Protein AF-A0A1C5F228-F1 (afdb_monomer)

Ra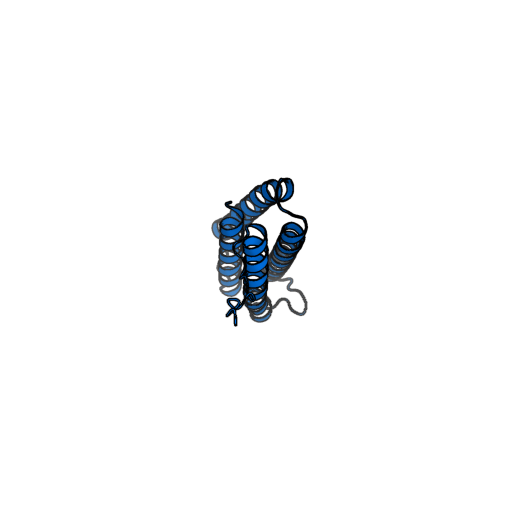dius of gyration: 18.51 Å; Cα contacts (8 Å, |Δi|>4): 86; chains: 1; bounding box: 58×36×51 Å

Structure (mmCIF, N/CA/C/O backbone):
data_AF-A0A1C5F228-F1
#
_entry.id   AF-A0A1C5F228-F1
#
loop_
_atom_site.group_PDB
_atom_site.id
_atom_site.type_symbol
_atom_site.label_atom_id
_atom_site.label_alt_id
_atom_site.label_comp_id
_atom_site.label_asym_id
_atom_site.label_entity_id
_atom_site.label_seq_id
_atom_site.pdbx_PDB_ins_code
_atom_site.Cartn_x
_atom_site.Cartn_y
_atom_site.Cartn_z
_atom_site.occupancy
_atom_site.B_iso_or_equiv
_atom_site.auth_seq_id
_atom_site.auth_comp_id
_atom_site.auth_asym_id
_atom_site.auth_atom_id
_atom_site.pdbx_PDB_model_num
ATOM 1 N N . MET A 1 1 ? 15.329 7.850 -6.862 1.00 59.22 1 MET A N 1
ATOM 2 C CA . MET A 1 1 ? 14.275 6.837 -7.094 1.00 59.22 1 MET A CA 1
ATOM 3 C C . MET A 1 1 ? 13.681 6.415 -5.748 1.00 59.22 1 MET A C 1
ATOM 5 O O . MET A 1 1 ? 14.144 5.456 -5.144 1.00 59.22 1 MET A O 1
ATOM 9 N N . GLN A 1 2 ? 12.723 7.190 -5.228 1.00 83.62 2 GLN A N 1
ATOM 10 C CA . GLN A 1 2 ? 12.111 6.965 -3.904 1.00 83.62 2 GLN A CA 1
ATOM 11 C C . GLN A 1 2 ? 10.912 6.007 -3.938 1.00 83.62 2 GLN A C 1
ATOM 13 O O . GLN A 1 2 ? 10.459 5.563 -2.888 1.00 83.62 2 GLN A O 1
ATOM 18 N N . VAL A 1 3 ? 10.445 5.638 -5.134 1.00 88.44 3 VAL A N 1
ATOM 19 C CA . VAL A 1 3 ? 9.277 4.774 -5.365 1.00 88.44 3 VAL A CA 1
ATOM 20 C C . VAL A 1 3 ? 9.344 3.508 -4.528 1.00 88.44 3 VAL A C 1
ATOM 22 O O . VAL A 1 3 ? 8.426 3.194 -3.779 1.00 88.44 3 VAL A O 1
ATOM 25 N N . ASN A 1 4 ? 10.486 2.820 -4.549 1.00 88.50 4 ASN A N 1
ATOM 26 C CA . ASN A 1 4 ? 10.583 1.580 -3.799 1.00 88.50 4 ASN A CA 1
ATOM 27 C C . ASN A 1 4 ? 10.492 1.780 -2.269 1.00 88.50 4 ASN A C 1
ATOM 29 O O . ASN A 1 4 ? 10.037 0.902 -1.535 1.00 88.50 4 ASN A O 1
ATOM 33 N N . ALA A 1 5 ? 10.934 2.930 -1.765 1.00 92.19 5 ALA A N 1
ATOM 34 C CA . ALA A 1 5 ? 10.820 3.250 -0.349 1.00 92.19 5 ALA A CA 1
ATOM 35 C C . ALA A 1 5 ? 9.379 3.637 0.022 1.00 92.19 5 ALA A C 1
ATOM 37 O O . ALA A 1 5 ? 8.880 3.161 1.042 1.00 92.19 5 ALA A O 1
ATOM 38 N N . SER A 1 6 ? 8.691 4.426 -0.813 1.00 94.94 6 SER A N 1
ATOM 39 C CA . SER A 1 6 ? 7.319 4.875 -0.539 1.00 94.94 6 SER A CA 1
ATOM 40 C C . SER A 1 6 ? 6.320 3.715 -0.535 1.00 94.94 6 SER A C 1
ATOM 42 O O . SER A 1 6 ? 5.542 3.587 0.407 1.00 94.94 6 SER A O 1
ATOM 44 N N . PHE A 1 7 ? 6.416 2.786 -1.493 1.00 93.38 7 PHE A N 1
ATOM 45 C CA . PHE A 1 7 ? 5.604 1.562 -1.503 1.00 93.38 7 PHE A CA 1
ATOM 46 C C . PHE A 1 7 ? 5.825 0.701 -0.247 1.00 93.38 7 PHE A C 1
ATOM 48 O O . PHE A 1 7 ? 4.865 0.206 0.347 1.00 93.38 7 PHE A O 1
ATOM 55 N N . ARG A 1 8 ? 7.084 0.527 0.187 1.00 93.44 8 ARG A N 1
ATOM 56 C CA . ARG A 1 8 ? 7.404 -0.215 1.421 1.00 93.44 8 ARG A CA 1
ATOM 57 C C . ARG A 1 8 ? 6.822 0.467 2.651 1.00 93.44 8 ARG A C 1
ATOM 59 O O . ARG A 1 8 ? 6.227 -0.220 3.476 1.00 93.44 8 ARG A O 1
ATOM 66 N N . ARG A 1 9 ? 6.975 1.792 2.762 1.00 96.12 9 ARG A N 1
ATOM 67 C CA . ARG A 1 9 ? 6.409 2.578 3.867 1.00 96.12 9 ARG A CA 1
ATOM 68 C C . ARG A 1 9 ? 4.896 2.399 3.918 1.00 96.12 9 ARG A C 1
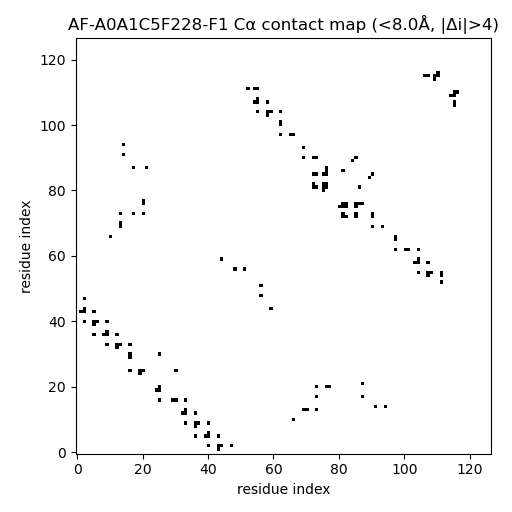ATOM 70 O O . ARG A 1 9 ? 4.381 2.054 4.975 1.00 96.12 9 ARG A O 1
ATOM 77 N N . TYR A 1 10 ? 4.209 2.550 2.787 1.00 97.62 10 TYR A N 1
ATOM 78 C CA . TYR A 1 10 ? 2.758 2.411 2.735 1.00 97.62 10 TYR A CA 1
ATOM 79 C C . TYR A 1 10 ? 2.293 1.000 3.117 1.00 97.62 10 TYR A C 1
ATOM 81 O O . TYR A 1 10 ? 1.446 0.858 3.995 1.00 97.62 10 TYR A O 1
ATOM 89 N N . ARG A 1 11 ? 2.920 -0.055 2.574 1.00 96.94 11 ARG A N 1
ATOM 90 C CA . ARG A 1 11 ? 2.637 -1.445 2.977 1.00 96.94 11 ARG A CA 1
ATOM 91 C C . ARG A 1 11 ? 2.824 -1.661 4.483 1.00 96.94 11 ARG A C 1
ATOM 93 O O . ARG A 1 11 ? 2.001 -2.326 5.104 1.00 96.94 11 ARG A O 1
ATOM 100 N N . THR A 1 12 ? 3.899 -1.137 5.070 1.00 97.44 12 THR A N 1
ATOM 101 C CA . THR A 1 12 ? 4.147 -1.262 6.514 1.00 97.44 12 THR A CA 1
ATOM 102 C C . THR A 1 12 ? 3.053 -0.579 7.327 1.00 97.44 12 THR A C 1
ATOM 104 O O . THR A 1 12 ? 2.551 -1.184 8.269 1.00 97.44 12 THR A O 1
ATOM 107 N N . GLN A 1 13 ? 2.640 0.634 6.947 1.00 98.31 13 GLN A N 1
ATOM 108 C CA . GLN A 1 13 ? 1.567 1.329 7.662 1.00 98.31 13 GLN A CA 1
ATOM 109 C C . GLN A 1 13 ? 0.224 0.605 7.533 1.00 98.31 13 GLN A C 1
ATOM 111 O O . GLN A 1 13 ? -0.472 0.463 8.531 1.00 98.31 13 GLN A O 1
ATOM 116 N N . LEU A 1 14 ? -0.098 0.043 6.362 1.00 98.38 14 LEU A N 1
ATOM 117 C CA . LEU A 1 14 ? -1.297 -0.789 6.202 1.00 98.38 14 LEU A CA 1
ATOM 118 C C . LEU A 1 14 ? -1.277 -2.023 7.118 1.00 98.38 14 LEU A C 1
ATOM 120 O O . LEU A 1 14 ? -2.291 -2.342 7.730 1.00 98.38 14 LEU A O 1
ATOM 124 N N . MET A 1 15 ? -0.136 -2.711 7.237 1.00 98.19 15 MET A N 1
ATOM 125 C CA . MET A 1 15 ? -0.013 -3.875 8.125 1.00 98.19 15 MET A CA 1
ATOM 126 C C . MET A 1 15 ? -0.174 -3.479 9.598 1.00 98.19 15 MET A C 1
ATOM 128 O O . MET A 1 15 ? -0.873 -4.162 10.342 1.00 98.19 15 MET A O 1
ATOM 132 N N . ASN A 1 16 ? 0.455 -2.380 10.021 1.00 98.12 16 ASN A N 1
ATOM 133 C CA . ASN A 1 16 ? 0.322 -1.876 11.388 1.00 98.12 16 ASN A CA 1
ATOM 134 C C . ASN A 1 16 ? -1.136 -1.523 11.700 1.00 98.12 16 ASN A C 1
ATOM 136 O O . ASN A 1 16 ? -1.664 -1.961 12.716 1.00 98.12 16 ASN A O 1
ATOM 140 N N . PHE A 1 17 ? -1.797 -0.809 10.790 1.00 98.38 17 PHE A N 1
ATOM 141 C CA . PHE A 1 17 ? -3.190 -0.410 10.951 1.00 98.38 17 PHE A CA 1
ATOM 142 C C . PHE A 1 17 ? -4.138 -1.610 11.001 1.00 98.38 17 PHE A C 1
ATOM 144 O O . PHE A 1 17 ? -4.980 -1.672 11.889 1.00 98.38 17 PHE A O 1
ATOM 151 N N . LEU A 1 18 ? -3.949 -2.620 10.140 1.00 98.50 18 LEU A N 1
ATOM 152 C CA . LEU A 1 18 ? -4.706 -3.877 10.208 1.00 98.50 18 LEU A CA 1
ATOM 153 C C . LEU A 1 18 ? -4.589 -4.544 11.593 1.00 98.50 18 LEU A C 1
ATOM 155 O O . LEU A 1 18 ? -5.570 -5.069 12.118 1.00 98.50 18 LEU A O 1
ATOM 159 N N . TRP A 1 19 ? -3.405 -4.514 12.208 1.00 98.31 19 TRP A N 1
ATOM 160 C CA . TRP A 1 19 ? -3.218 -5.027 13.567 1.00 98.31 19 TRP A CA 1
ATOM 161 C C . TRP A 1 19 ? -3.918 -4.185 14.634 1.00 98.31 19 TRP A C 1
ATOM 163 O O . TRP A 1 19 ? -4.424 -4.760 15.599 1.00 98.31 19 TRP A O 1
ATOM 173 N N . SER A 1 20 ? -3.957 -2.863 14.489 1.00 98.19 20 SER A N 1
ATOM 174 C CA . SER A 1 20 ? -4.693 -1.982 15.405 1.00 98.19 20 SER A CA 1
ATOM 175 C C . SER A 1 20 ? -6.203 -2.194 15.292 1.00 98.19 20 SER A C 1
ATOM 177 O O . SER A 1 20 ? -6.873 -2.290 16.318 1.00 98.19 20 SER A O 1
ATOM 179 N N . VAL A 1 21 ? -6.718 -2.397 14.072 1.00 98.06 21 VAL A N 1
ATOM 180 C CA . VAL A 1 21 ? -8.110 -2.806 13.811 1.00 98.06 21 VAL A CA 1
ATOM 181 C C . VAL A 1 21 ? -8.427 -4.123 14.515 1.00 98.06 21 VAL A C 1
ATOM 183 O O . VAL A 1 21 ? -9.390 -4.202 15.269 1.00 98.06 21 VAL A O 1
ATOM 186 N N . HIS A 1 22 ? -7.581 -5.143 14.351 1.00 97.69 22 HIS A N 1
ATOM 187 C CA . HIS A 1 22 ? -7.780 -6.453 14.982 1.00 97.69 22 HIS A CA 1
ATOM 188 C C . HIS A 1 22 ? -7.794 -6.412 16.514 1.00 97.69 22 HIS A C 1
ATOM 190 O O . HIS A 1 22 ? -8.458 -7.223 17.152 1.00 97.69 22 HIS A O 1
ATOM 196 N N . LYS A 1 23 ? -7.040 -5.484 17.107 1.00 97.38 23 LYS A N 1
ATOM 197 C CA . LYS A 1 23 ? -6.965 -5.291 18.559 1.00 97.38 23 LYS A CA 1
ATOM 198 C C . LYS A 1 23 ? -8.036 -4.344 19.100 1.00 97.38 23 LYS A C 1
ATOM 200 O O . LYS A 1 23 ? -7.989 -4.046 20.289 1.00 97.38 23 LYS A O 1
ATOM 205 N N . GLU A 1 24 ? -8.931 -3.842 18.246 1.00 95.94 24 GLU A N 1
ATOM 206 C CA . GLU A 1 24 ? -9.921 -2.813 18.592 1.00 95.94 24 GLU A CA 1
ATOM 207 C C . GLU A 1 24 ? -9.270 -1.572 19.239 1.00 95.94 24 GLU A C 1
ATOM 209 O O . GLU A 1 24 ? -9.813 -0.948 20.147 1.00 95.94 24 GLU A O 1
ATOM 214 N N . ALA A 1 25 ? -8.063 -1.225 18.781 1.00 96.25 25 ALA A N 1
ATOM 215 C CA . ALA A 1 25 ? -7.199 -0.211 19.385 1.00 96.25 25 ALA A CA 1
ATOM 216 C C . ALA A 1 25 ? -6.880 0.948 18.428 1.00 96.25 25 ALA A C 1
ATOM 218 O O . ALA A 1 25 ? -5.878 1.633 18.614 1.00 96.25 25 ALA A O 1
ATOM 219 N N . VAL A 1 26 ? -7.711 1.149 17.399 1.00 96.50 26 VAL A N 1
ATOM 220 C CA . VAL A 1 26 ? -7.498 2.177 16.374 1.00 96.50 26 VAL A CA 1
ATOM 221 C C . VAL A 1 26 ? -7.552 3.572 16.984 1.00 96.50 26 VAL A C 1
ATOM 223 O O . VAL A 1 26 ? -8.542 3.975 17.597 1.00 96.50 26 VAL A O 1
ATOM 226 N N . THR A 1 27 ? -6.493 4.336 16.751 1.00 96.50 27 THR A N 1
ATOM 227 C CA . THR A 1 27 ? -6.393 5.749 17.119 1.00 96.50 27 THR A CA 1
ATOM 228 C C . THR A 1 27 ? -6.474 6.665 15.892 1.00 96.50 27 THR A C 1
ATOM 230 O O . THR A 1 27 ? -6.149 6.248 14.774 1.00 96.50 27 THR A O 1
ATOM 233 N N . PRO A 1 28 ? -6.866 7.944 16.071 1.00 96.19 28 PRO A N 1
ATOM 234 C CA . PRO A 1 28 ? -6.810 8.935 14.996 1.00 96.19 28 PRO A CA 1
ATOM 235 C C . PRO A 1 28 ? -5.408 9.079 14.385 1.00 96.19 28 PRO A C 1
ATOM 237 O O . PRO A 1 28 ? -5.284 9.197 13.169 1.00 96.19 28 PRO A O 1
ATOM 240 N N . ASP A 1 29 ? -4.363 9.000 15.212 1.00 95.75 29 ASP A N 1
ATOM 241 C CA . ASP A 1 29 ? -2.970 9.115 14.770 1.00 95.75 29 ASP A CA 1
ATOM 242 C C . ASP A 1 29 ? -2.555 7.937 13.875 1.00 95.75 29 ASP A C 1
ATOM 244 O O . ASP A 1 29 ? -1.905 8.133 12.851 1.00 95.75 29 ASP A O 1
ATOM 248 N N . GLU A 1 30 ? -2.962 6.706 14.202 1.00 94.75 30 GLU A N 1
ATOM 249 C CA . GLU A 1 30 ? -2.697 5.536 13.351 1.00 94.75 30 GLU A CA 1
ATOM 250 C C . GLU A 1 30 ? -3.397 5.637 11.995 1.00 94.75 30 GLU A C 1
ATOM 252 O O . GLU A 1 30 ? -2.810 5.273 10.973 1.00 94.75 30 GLU A O 1
ATOM 257 N N . ARG A 1 31 ? -4.628 6.162 11.971 1.00 95.88 31 ARG A N 1
ATOM 258 C CA . ARG A 1 31 ? -5.342 6.431 10.719 1.00 95.88 31 ARG A CA 1
ATOM 259 C C . ARG A 1 31 ? -4.602 7.483 9.890 1.00 95.88 31 ARG A C 1
ATOM 261 O O . ARG A 1 31 ? -4.382 7.271 8.698 1.00 95.88 31 ARG A O 1
ATOM 268 N N . GLU A 1 32 ? -4.161 8.576 10.510 1.00 97.69 32 GLU A N 1
ATOM 269 C CA . GLU A 1 32 ? -3.416 9.632 9.816 1.00 97.69 32 GLU A CA 1
ATOM 270 C C . GLU A 1 32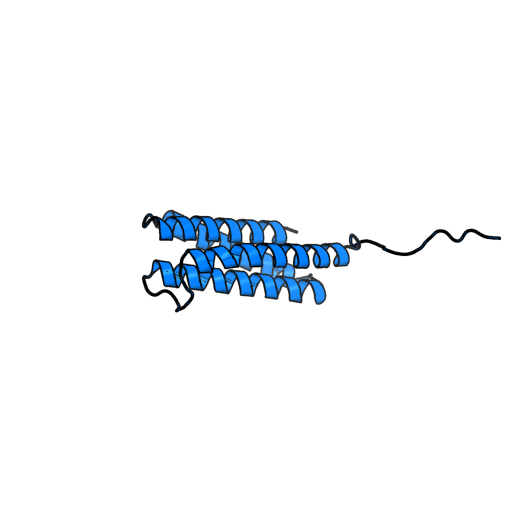 ? -2.078 9.123 9.257 1.00 97.69 32 GLU A C 1
ATOM 272 O O . GLU A 1 32 ? -1.735 9.444 8.120 1.00 97.69 32 GLU A O 1
ATOM 277 N N . LEU A 1 33 ? -1.356 8.260 9.981 1.00 97.56 33 LEU A N 1
ATOM 278 C CA . LEU A 1 33 ? -0.105 7.656 9.499 1.00 97.56 33 LEU A CA 1
ATOM 279 C C . LEU A 1 33 ? -0.297 6.829 8.218 1.00 97.56 33 LEU A C 1
ATOM 281 O O . LEU A 1 33 ? 0.574 6.834 7.338 1.00 97.56 33 LEU A O 1
ATOM 285 N N . VAL A 1 34 ? -1.422 6.119 8.089 1.00 97.94 34 VAL A N 1
ATOM 286 C CA . VAL A 1 34 ? -1.769 5.396 6.855 1.00 97.94 34 VAL A CA 1
ATOM 287 C C . VAL A 1 34 ? -2.081 6.370 5.724 1.00 97.94 34 VAL A C 1
ATOM 289 O O . VAL A 1 34 ? -1.582 6.179 4.612 1.00 97.94 34 VAL A O 1
ATOM 292 N N . GLU A 1 35 ? -2.867 7.415 5.986 1.00 98.31 35 GLU A N 1
ATOM 293 C CA . GLU A 1 35 ? -3.247 8.399 4.964 1.00 98.31 35 GLU A CA 1
ATOM 294 C C . GLU A 1 35 ? -2.069 9.266 4.502 1.00 98.31 35 GLU A C 1
ATOM 296 O O . GLU A 1 35 ? -1.952 9.584 3.316 1.00 98.31 35 GLU A O 1
ATOM 301 N N . GLU A 1 36 ? -1.153 9.630 5.397 1.00 98.12 36 GLU A N 1
ATOM 302 C CA . GLU A 1 36 ? 0.116 10.271 5.047 1.00 98.12 36 GLU A CA 1
ATOM 303 C C . GLU A 1 36 ? 0.943 9.355 4.137 1.00 98.12 36 GLU A C 1
ATOM 305 O O . GLU A 1 36 ? 1.313 9.750 3.030 1.00 98.12 36 GLU A O 1
ATOM 310 N N . ALA A 1 37 ? 1.156 8.096 4.535 1.00 98.06 37 ALA A N 1
ATOM 311 C CA . ALA A 1 37 ? 1.925 7.152 3.730 1.00 98.06 37 ALA A CA 1
ATOM 312 C C . ALA A 1 37 ? 1.280 6.878 2.360 1.00 98.06 37 ALA A C 1
ATOM 314 O O . ALA A 1 37 ? 1.995 6.690 1.372 1.00 98.06 37 ALA A O 1
ATOM 315 N N . ARG A 1 38 ? -0.056 6.886 2.282 1.00 98.00 38 ARG A N 1
ATOM 316 C CA . ARG A 1 38 ? -0.813 6.760 1.031 1.00 98.00 38 ARG A CA 1
ATOM 317 C C . ARG A 1 38 ? -0.620 7.972 0.120 1.00 98.00 38 ARG A C 1
ATOM 319 O O . ARG A 1 38 ? -0.360 7.794 -1.070 1.00 98.00 38 ARG A O 1
ATOM 326 N N . ARG A 1 39 ? -0.719 9.192 0.660 1.00 97.81 39 ARG A N 1
ATOM 327 C CA . ARG A 1 39 ? -0.490 10.438 -0.096 1.00 97.81 39 ARG A CA 1
ATOM 328 C C . ARG A 1 39 ? 0.940 10.516 -0.621 1.00 97.81 39 ARG A C 1
ATOM 330 O O . ARG A 1 39 ? 1.127 10.754 -1.814 1.00 97.81 39 ARG A O 1
ATOM 337 N N . ASP A 1 40 ? 1.925 10.224 0.224 1.00 96.81 40 ASP A N 1
ATOM 338 C CA . ASP A 1 40 ? 3.337 10.170 -0.168 1.00 96.81 40 ASP A CA 1
ATOM 339 C C . ASP A 1 40 ? 3.574 9.137 -1.274 1.00 96.81 40 ASP A C 1
ATOM 341 O O . ASP A 1 40 ? 4.257 9.408 -2.264 1.00 96.81 40 ASP A O 1
ATOM 345 N N . HIS A 1 41 ? 2.980 7.948 -1.133 1.00 95.38 41 HIS A N 1
ATOM 346 C CA . HIS A 1 41 ? 3.042 6.902 -2.147 1.00 95.38 41 HIS A CA 1
ATOM 347 C C . HIS A 1 41 ? 2.479 7.376 -3.495 1.00 95.38 41 HIS A C 1
ATOM 349 O O . HIS A 1 41 ? 3.159 7.212 -4.509 1.00 95.38 41 HIS A O 1
ATOM 355 N N . HIS A 1 42 ? 1.290 7.985 -3.516 1.00 96.00 42 HIS A N 1
ATOM 356 C CA . HIS A 1 42 ? 0.679 8.498 -4.747 1.00 96.00 42 HIS A CA 1
ATOM 357 C C . HIS A 1 42 ? 1.496 9.629 -5.383 1.00 96.00 42 HIS A C 1
ATOM 359 O O . HIS A 1 42 ? 1.659 9.640 -6.600 1.00 96.00 42 HIS A O 1
ATOM 365 N N . SER A 1 43 ? 2.042 10.544 -4.577 1.00 96.50 43 SER A N 1
ATOM 366 C CA . SER A 1 43 ? 2.889 11.638 -5.065 1.00 96.50 43 SER A CA 1
ATOM 367 C C . SER A 1 43 ? 4.131 11.100 -5.785 1.00 96.50 43 SER A C 1
ATOM 369 O O . SER A 1 43 ? 4.375 11.399 -6.953 1.00 96.50 43 SER A O 1
ATOM 371 N N . VAL A 1 44 ? 4.861 10.192 -5.128 1.00 95.25 44 VAL A N 1
ATOM 372 C CA . VAL A 1 44 ? 6.067 9.569 -5.693 1.00 95.25 44 VAL A CA 1
ATOM 373 C C . VAL A 1 44 ? 5.745 8.687 -6.909 1.00 95.25 44 VAL A C 1
ATOM 375 O O . VAL A 1 44 ? 6.559 8.581 -7.828 1.00 95.25 44 VAL A O 1
ATOM 378 N N . LEU A 1 45 ? 4.577 8.037 -6.932 1.00 94.44 45 LEU A N 1
ATOM 379 C CA . LEU A 1 45 ? 4.125 7.262 -8.086 1.00 94.44 45 LEU A CA 1
ATOM 380 C C . LEU A 1 45 ? 3.862 8.161 -9.298 1.00 94.44 45 LEU A C 1
ATOM 382 O O . LEU A 1 45 ? 4.308 7.820 -10.389 1.00 94.44 45 LEU A O 1
ATOM 386 N N . ALA A 1 46 ? 3.196 9.303 -9.113 1.00 95.12 46 ALA A N 1
ATOM 387 C CA . ALA A 1 46 ? 2.916 10.241 -10.197 1.00 95.12 46 ALA A CA 1
ATOM 388 C C . ALA A 1 46 ? 4.210 10.752 -10.853 1.00 95.12 46 ALA A C 1
ATOM 390 O O . ALA A 1 46 ? 4.312 10.796 -12.076 1.00 95.12 46 ALA A O 1
ATOM 391 N N . GLU A 1 47 ? 5.239 11.059 -10.057 1.00 95.00 47 GLU A N 1
ATOM 392 C CA . GLU A 1 47 ? 6.562 11.416 -10.586 1.00 95.00 47 GLU A CA 1
ATOM 393 C C . GLU A 1 47 ? 7.192 10.269 -11.386 1.00 95.00 47 GLU A C 1
ATOM 395 O O . GLU A 1 47 ? 7.732 10.479 -12.473 1.00 95.00 47 GLU A O 1
ATOM 400 N N . ALA A 1 48 ? 7.110 9.041 -10.868 1.00 93.12 48 ALA A N 1
ATOM 401 C CA . ALA A 1 48 ? 7.649 7.864 -11.541 1.00 93.12 48 ALA A CA 1
ATOM 402 C C . ALA A 1 48 ? 6.940 7.580 -12.866 1.00 93.12 48 ALA A C 1
ATOM 404 O O . ALA A 1 48 ? 7.594 7.186 -13.830 1.00 93.12 48 ALA A O 1
ATOM 405 N N . GLN A 1 49 ? 5.630 7.823 -12.929 1.00 93.50 49 GLN A N 1
ATOM 406 C CA . GLN A 1 49 ? 4.829 7.601 -14.127 1.00 93.50 49 GLN A CA 1
ATOM 407 C C . GLN A 1 49 ? 5.284 8.458 -15.316 1.00 93.50 49 GLN A C 1
ATOM 409 O O . GLN A 1 49 ? 5.127 8.046 -16.462 1.00 93.50 49 GLN A O 1
ATOM 414 N N . MET A 1 50 ? 5.906 9.611 -15.057 1.00 96.00 50 MET A N 1
ATOM 415 C CA . MET A 1 50 ? 6.407 10.507 -16.103 1.00 96.00 50 MET A CA 1
ATOM 416 C C . MET A 1 50 ? 7.692 10.015 -16.778 1.00 96.00 50 MET A C 1
ATOM 418 O O . MET A 1 50 ? 8.014 10.476 -17.871 1.00 96.00 50 MET A O 1
ATOM 422 N N . VAL A 1 51 ? 8.456 9.133 -16.123 1.00 93.62 51 VAL A N 1
ATOM 423 C CA . VAL A 1 51 ? 9.823 8.776 -16.550 1.00 93.62 51 VAL A CA 1
ATOM 424 C C . VAL A 1 51 ? 10.067 7.274 -16.679 1.00 93.62 51 VAL A C 1
ATOM 426 O O . VAL A 1 51 ? 11.049 6.874 -17.300 1.00 93.62 51 VAL A O 1
ATOM 429 N N . ALA A 1 52 ? 9.219 6.439 -16.078 1.00 93.88 52 ALA A N 1
ATOM 430 C CA . ALA A 1 52 ? 9.357 4.991 -16.113 1.00 93.88 52 ALA A CA 1
ATOM 431 C C . ALA A 1 52 ? 9.060 4.422 -17.508 1.00 93.88 52 ALA A C 1
ATOM 433 O O . ALA A 1 52 ? 8.222 4.936 -18.251 1.00 93.88 52 ALA A O 1
ATOM 434 N N . SER A 1 53 ? 9.718 3.315 -17.850 1.00 95.62 53 SER A N 1
ATOM 435 C CA . SER A 1 53 ? 9.394 2.569 -19.063 1.00 95.62 53 SER A CA 1
ATOM 436 C C . SER A 1 53 ? 8.017 1.911 -18.966 1.00 95.62 53 SER A C 1
ATOM 438 O O . SER A 1 53 ? 7.509 1.641 -17.877 1.00 95.62 53 SER A O 1
ATOM 440 N N . ALA A 1 54 ? 7.428 1.574 -20.116 1.00 96.25 54 ALA A N 1
ATOM 441 C CA . ALA A 1 54 ? 6.134 0.892 -20.171 1.00 96.25 54 ALA A CA 1
ATOM 442 C C . ALA A 1 54 ? 6.110 -0.417 -19.358 1.00 96.25 54 ALA A C 1
ATOM 444 O O . ALA A 1 54 ? 5.116 -0.712 -18.700 1.00 96.25 54 ALA A O 1
ATOM 445 N N . ALA A 1 55 ? 7.210 -1.179 -19.357 1.00 95.38 55 ALA A N 1
ATOM 446 C CA . ALA A 1 55 ? 7.315 -2.410 -18.577 1.00 95.38 55 ALA A CA 1
ATOM 447 C C . ALA A 1 55 ? 7.274 -2.134 -17.065 1.00 95.38 55 ALA A C 1
ATOM 449 O O . ALA A 1 55 ? 6.577 -2.824 -16.326 1.00 95.38 55 ALA A O 1
ATOM 450 N N . VAL A 1 56 ? 7.976 -1.095 -16.604 1.00 95.44 56 VAL A N 1
ATOM 451 C CA . VAL A 1 56 ? 7.959 -0.688 -15.192 1.00 95.44 56 VAL A CA 1
ATOM 452 C C . VAL A 1 56 ? 6.593 -0.123 -14.790 1.00 95.44 56 VAL A C 1
ATOM 454 O O . VAL A 1 56 ? 6.129 -0.411 -13.688 1.00 95.44 56 VAL A O 1
ATOM 457 N N . LEU A 1 57 ? 5.923 0.629 -15.671 1.00 96.19 57 LEU A N 1
ATOM 458 C CA . LEU A 1 57 ? 4.577 1.162 -15.424 1.00 96.19 57 LEU A CA 1
ATOM 459 C C . LEU A 1 57 ? 3.555 0.055 -15.144 1.00 96.19 57 LEU A C 1
ATOM 461 O O . LEU A 1 57 ? 2.813 0.155 -14.172 1.00 96.19 57 LEU A O 1
ATOM 465 N N . VAL A 1 58 ? 3.566 -1.028 -15.928 1.00 96.88 58 VAL A N 1
ATOM 466 C CA . VAL A 1 58 ? 2.665 -2.179 -15.721 1.00 96.88 58 VAL A CA 1
ATOM 467 C C . VAL A 1 58 ? 2.816 -2.764 -14.314 1.00 96.88 58 VAL A C 1
ATOM 469 O O . VAL A 1 58 ? 1.823 -3.057 -13.642 1.00 96.88 58 VAL A O 1
ATOM 472 N N . GLU A 1 59 ? 4.054 -2.907 -13.844 1.00 96.25 59 GLU A N 1
ATOM 473 C CA . GLU A 1 59 ? 4.324 -3.445 -12.512 1.00 96.25 59 GLU A CA 1
ATOM 474 C C . GLU A 1 59 ? 3.921 -2.474 -11.396 1.00 96.25 59 GLU A C 1
ATOM 476 O O . GLU A 1 59 ? 3.311 -2.887 -10.404 1.00 96.25 59 GLU A O 1
ATOM 481 N N . LEU A 1 60 ? 4.208 -1.180 -11.576 1.00 95.12 60 LEU A N 1
ATOM 482 C CA . LEU A 1 60 ? 3.824 -0.121 -10.643 1.00 95.12 60 LEU A CA 1
ATOM 483 C C . LEU A 1 60 ? 2.306 -0.033 -10.482 1.00 95.12 60 LEU A C 1
ATOM 485 O O . LEU A 1 60 ? 1.809 -0.112 -9.358 1.00 95.12 60 LEU A O 1
ATOM 489 N N . ASP A 1 61 ? 1.569 0.052 -11.589 1.00 95.31 61 ASP A N 1
ATOM 490 C CA . ASP A 1 61 ? 0.106 0.101 -11.587 1.00 95.31 61 ASP A CA 1
ATOM 491 C C . ASP A 1 61 ? -0.474 -1.168 -10.960 1.00 95.31 61 ASP A C 1
ATOM 493 O O . ASP A 1 61 ? -1.427 -1.134 -10.175 1.00 95.31 61 ASP A O 1
ATOM 497 N N . GLY A 1 62 ? 0.134 -2.314 -11.260 1.00 95.56 62 GLY A N 1
ATOM 498 C CA . GLY A 1 62 ? -0.208 -3.583 -10.648 1.00 95.56 62 GLY A CA 1
ATOM 499 C C . GLY A 1 62 ? -0.099 -3.557 -9.122 1.00 95.56 62 GLY A C 1
ATOM 500 O O . GLY A 1 62 ? -1.044 -3.936 -8.420 1.00 95.56 62 GLY A O 1
ATOM 501 N N . MET A 1 63 ? 1.045 -3.113 -8.604 1.00 95.56 63 MET A N 1
ATOM 502 C CA . MET A 1 63 ? 1.304 -3.036 -7.169 1.00 95.56 63 MET A CA 1
ATOM 503 C C . MET A 1 63 ? 0.414 -1.986 -6.485 1.00 95.56 63 MET A C 1
ATOM 505 O O . MET A 1 63 ? -0.144 -2.264 -5.422 1.00 95.56 63 MET A O 1
ATOM 509 N N . THR A 1 64 ? 0.203 -0.819 -7.099 1.00 95.88 64 THR A N 1
ATOM 510 C CA . THR A 1 64 ? -0.684 0.233 -6.573 1.00 95.88 64 THR A CA 1
ATOM 511 C C . THR A 1 64 ? -2.135 -0.230 -6.495 1.00 95.88 64 THR A C 1
ATOM 513 O O . THR A 1 64 ? -2.804 -0.005 -5.483 1.00 95.88 64 THR A O 1
ATOM 516 N N . ASN A 1 65 ? -2.621 -0.954 -7.505 1.00 96.81 65 ASN A N 1
ATOM 517 C CA . ASN A 1 65 ? -3.960 -1.543 -7.478 1.00 96.81 65 ASN A CA 1
ATOM 518 C C . ASN A 1 65 ? -4.107 -2.596 -6.372 1.00 96.81 65 ASN A C 1
ATOM 520 O O . ASN A 1 65 ? -5.155 -2.687 -5.732 1.00 96.81 65 ASN A O 1
ATOM 524 N N . ALA A 1 66 ? -3.070 -3.403 -6.136 1.00 96.75 66 ALA A N 1
ATOM 525 C CA . ALA A 1 66 ? -3.079 -4.391 -5.061 1.00 96.75 66 ALA A CA 1
ATOM 526 C C . ALA A 1 66 ? -3.100 -3.723 -3.674 1.00 96.75 66 ALA A C 1
ATOM 528 O O . ALA A 1 66 ? -3.924 -4.086 -2.837 1.00 96.75 66 ALA A O 1
ATOM 529 N N . LEU A 1 67 ? -2.277 -2.692 -3.456 1.00 97.56 67 LEU A N 1
ATOM 530 C CA . LEU A 1 67 ? -2.280 -1.914 -2.212 1.00 97.56 67 LEU A CA 1
ATOM 531 C C . LEU A 1 67 ? -3.613 -1.192 -1.980 1.00 97.56 67 LEU A C 1
ATOM 533 O O . LEU A 1 67 ? -4.125 -1.209 -0.866 1.00 97.56 67 LEU A O 1
ATOM 537 N N . SER A 1 68 ? -4.211 -0.626 -3.031 1.00 97.56 68 SER A N 1
ATOM 538 C CA . SER A 1 68 ? -5.520 0.037 -2.946 1.00 97.56 68 SER A CA 1
ATOM 539 C C . SER A 1 68 ? -6.636 -0.933 -2.552 1.00 97.56 68 SER A C 1
ATOM 541 O O . SER A 1 68 ? -7.520 -0.579 -1.772 1.00 97.56 68 SER A O 1
ATOM 543 N N . ARG A 1 69 ? -6.588 -2.176 -3.054 1.00 97.25 69 ARG A N 1
ATOM 544 C CA . ARG A 1 69 ? -7.525 -3.235 -2.657 1.00 97.25 69 ARG A CA 1
ATOM 545 C C . ARG A 1 69 ? -7.370 -3.616 -1.188 1.00 97.25 69 ARG A C 1
ATOM 547 O O . ARG A 1 69 ? -8.378 -3.676 -0.491 1.00 97.25 69 ARG A O 1
ATOM 554 N N . VAL A 1 70 ? -6.138 -3.822 -0.722 1.00 97.75 70 VAL A N 1
ATOM 555 C CA . VAL A 1 70 ? -5.860 -4.130 0.690 1.00 97.75 70 VAL A CA 1
ATOM 556 C C . VAL A 1 70 ? -6.316 -2.988 1.595 1.00 97.75 70 VAL A C 1
ATOM 558 O O . VAL A 1 70 ? -7.029 -3.235 2.559 1.00 97.75 70 VAL A O 1
ATOM 561 N N . TYR A 1 71 ? -5.998 -1.738 1.247 1.00 98.25 71 TYR A N 1
ATOM 562 C CA . TYR A 1 71 ? -6.483 -0.562 1.971 1.00 98.25 71 TYR A CA 1
ATOM 563 C C . TYR A 1 71 ? -8.009 -0.557 2.097 1.00 98.25 71 TYR A C 1
ATOM 565 O O . TYR A 1 71 ? -8.517 -0.479 3.210 1.00 98.25 71 TYR A O 1
ATOM 573 N N . ARG A 1 72 ? -8.744 -0.719 0.985 1.00 98.00 72 ARG A N 1
ATOM 574 C CA . ARG A 1 72 ? -10.215 -0.765 1.013 1.00 98.00 72 ARG A CA 1
ATOM 575 C C . ARG A 1 72 ? -10.725 -1.852 1.960 1.00 98.00 72 ARG A C 1
ATOM 577 O O . ARG A 1 72 ? -11.602 -1.572 2.764 1.00 98.00 72 ARG A O 1
ATOM 584 N N . ARG A 1 73 ? -10.175 -3.068 1.875 1.00 98.19 73 ARG A N 1
ATOM 585 C CA . ARG A 1 73 ? -10.594 -4.193 2.728 1.00 98.19 73 ARG A CA 1
ATOM 586 C C . ARG A 1 73 ? -10.345 -3.904 4.208 1.00 98.19 73 ARG A C 1
ATOM 588 O O . ARG A 1 73 ? -11.213 -4.196 5.021 1.00 98.19 73 ARG A O 1
ATOM 595 N N . ILE A 1 74 ? -9.208 -3.290 4.550 1.00 98.31 74 ILE A N 1
ATOM 596 C CA . ILE A 1 74 ? -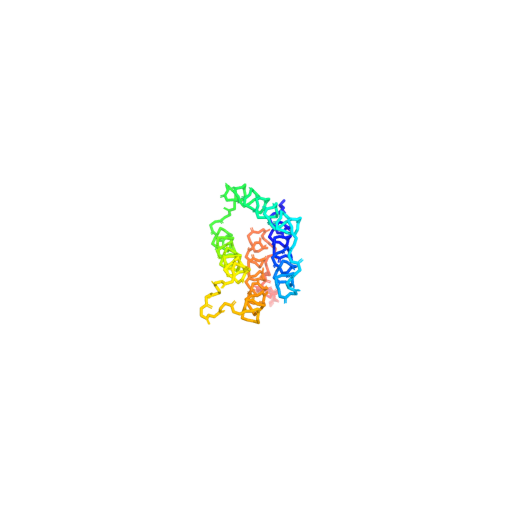8.911 -2.888 5.934 1.00 98.31 74 ILE A CA 1
ATOM 597 C C . ILE A 1 74 ? -9.911 -1.835 6.420 1.00 98.31 74 ILE A C 1
ATOM 599 O O . ILE A 1 74 ? -10.408 -1.961 7.532 1.00 98.31 74 ILE A O 1
ATOM 603 N N . MET A 1 75 ? -10.243 -0.837 5.593 1.00 97.81 75 MET 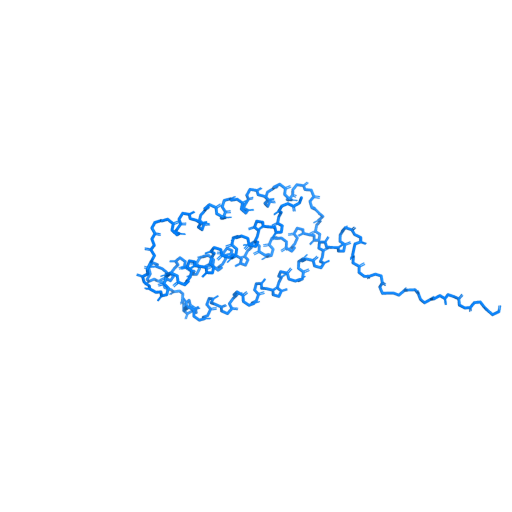A N 1
ATOM 604 C CA . MET A 1 75 ? -11.239 0.181 5.953 1.00 97.81 75 MET A CA 1
ATOM 605 C C . MET A 1 75 ? -12.628 -0.428 6.159 1.00 97.81 75 MET A C 1
ATOM 607 O O . MET A 1 75 ? -13.265 -0.156 7.167 1.00 97.81 75 MET A O 1
ATOM 611 N N . CYS A 1 76 ? -13.072 -1.313 5.263 1.00 97.94 76 CYS A N 1
ATOM 612 C CA . CYS A 1 76 ? -14.342 -2.025 5.418 1.00 97.94 76 CYS A CA 1
ATOM 613 C C . CYS A 1 76 ? -14.383 -2.851 6.714 1.00 97.94 76 CYS A C 1
ATOM 615 O O . CYS A 1 76 ? -15.394 -2.850 7.413 1.00 97.94 76 CYS A O 1
ATOM 617 N N . LEU A 1 77 ? -13.284 -3.533 7.054 1.00 97.88 77 LEU A N 1
ATOM 618 C CA . LEU A 1 77 ? -13.167 -4.272 8.311 1.00 97.88 77 LEU A CA 1
ATOM 619 C C . LEU A 1 77 ? -13.228 -3.340 9.532 1.00 97.88 77 LEU A C 1
ATOM 621 O O . LEU A 1 77 ? -13.931 -3.645 10.490 1.00 97.88 77 LEU A O 1
ATOM 625 N N . GLU A 1 78 ? -12.517 -2.214 9.492 1.00 97.12 78 GLU A N 1
ATOM 626 C CA . GLU A 1 78 ? -12.480 -1.224 10.575 1.00 97.12 78 GLU A CA 1
ATOM 627 C C . GLU A 1 78 ? -13.840 -0.568 10.827 1.00 97.12 78 GLU A C 1
ATOM 629 O O . GLU A 1 78 ? -14.243 -0.405 11.975 1.00 97.12 78 GLU A O 1
ATOM 634 N N . GLU A 1 79 ? -14.586 -0.280 9.763 1.00 96.19 79 GLU A N 1
ATOM 635 C CA . GLU A 1 79 ? -15.932 0.297 9.823 1.00 96.19 79 GLU A CA 1
ATOM 636 C C . GLU A 1 79 ? -17.004 -0.725 10.258 1.00 96.19 79 GLU A C 1
ATOM 638 O O . GLU A 1 79 ? -18.186 -0.389 10.352 1.00 96.19 79 GLU A O 1
ATOM 643 N N . GLY A 1 80 ? -16.618 -1.979 10.524 1.00 96.56 80 GLY A N 1
ATOM 644 C CA . GLY A 1 80 ? -17.529 -3.049 10.934 1.00 96.56 80 GLY A CA 1
ATOM 645 C C . GLY A 1 80 ? -18.375 -3.615 9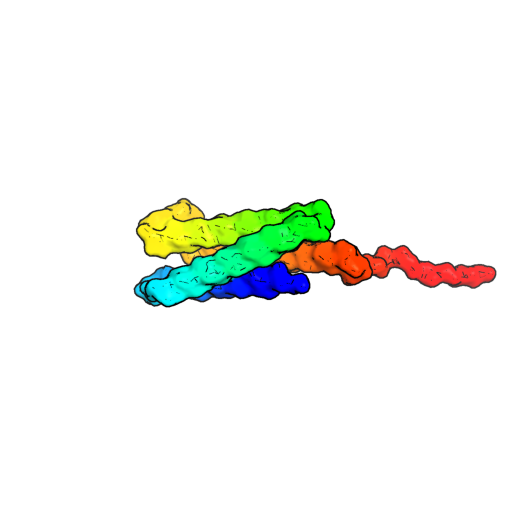.792 1.00 96.56 80 GLY A C 1
ATOM 646 O O . GLY A 1 80 ? -19.405 -4.241 10.044 1.00 96.56 80 GLY A O 1
ATOM 647 N N . ASN A 1 81 ? -17.954 -3.412 8.542 1.00 96.75 81 ASN A N 1
ATOM 648 C CA . ASN A 1 81 ? -18.645 -3.885 7.344 1.00 96.75 81 ASN A CA 1
ATOM 649 C C . ASN A 1 81 ? -17.689 -4.644 6.397 1.00 96.75 81 ASN A C 1
ATOM 651 O O . ASN A 1 81 ? -17.498 -4.220 5.253 1.00 96.75 81 ASN A O 1
ATOM 655 N N . PRO A 1 82 ? -17.032 -5.725 6.866 1.00 95.38 82 PRO A N 1
ATOM 656 C CA . PRO A 1 82 ? -16.062 -6.460 6.062 1.00 95.38 82 PRO A CA 1
ATOM 657 C C . PRO A 1 82 ? -16.722 -7.110 4.839 1.00 95.38 82 PRO A C 1
ATOM 659 O O . PRO A 1 82 ? -17.869 -7.556 4.890 1.00 95.38 82 PRO A O 1
ATOM 662 N N . ASP A 1 83 ? -15.963 -7.214 3.745 1.00 93.38 83 ASP A N 1
ATOM 663 C CA . ASP A 1 83 ? -16.353 -8.042 2.601 1.00 93.38 83 ASP A CA 1
ATOM 664 C C . ASP A 1 83 ? -16.539 -9.518 3.023 1.00 93.38 83 ASP A C 1
ATOM 666 O O . ASP A 1 83 ? -16.052 -9.920 4.083 1.00 93.38 83 ASP A O 1
ATOM 670 N N . PRO A 1 84 ? -17.183 -10.368 2.198 1.00 91.94 84 PRO A N 1
ATOM 671 C CA . PRO A 1 84 ? -17.338 -11.794 2.503 1.00 91.94 84 PRO A CA 1
ATOM 672 C C . PRO A 1 84 ? -16.024 -12.539 2.782 1.00 91.94 84 PRO A C 1
ATOM 674 O O . PRO A 1 84 ? -16.026 -13.484 3.561 1.00 91.94 84 PRO A O 1
ATOM 677 N N . ASP A 1 85 ? -14.927 -12.108 2.159 1.00 93.25 85 ASP A N 1
ATOM 678 C CA . ASP A 1 85 ? -13.557 -12.572 2.397 1.00 93.25 85 ASP A CA 1
ATOM 679 C C . ASP A 1 85 ? -12.730 -11.532 3.181 1.00 93.25 85 ASP A C 1
ATOM 681 O O . ASP A 1 85 ? -11.508 -11.505 3.131 1.00 93.25 85 ASP A O 1
ATOM 685 N N . GLY A 1 86 ? -13.369 -10.589 3.865 1.00 94.44 86 GLY A N 1
ATOM 686 C CA . GLY A 1 86 ? -12.739 -9.426 4.488 1.00 94.44 86 GLY A CA 1
ATOM 687 C C . GLY A 1 86 ? -12.216 -9.651 5.905 1.00 94.44 86 GLY A C 1
ATOM 688 O O . GLY A 1 86 ? -12.023 -8.667 6.620 1.00 94.44 86 GLY A O 1
ATOM 689 N N . SER A 1 87 ? -12.023 -10.894 6.357 1.00 97.25 87 SER A N 1
ATOM 690 C CA . SER A 1 87 ? -11.517 -11.137 7.712 1.00 97.25 87 SER A CA 1
ATOM 691 C C . SER A 1 87 ? -10.061 -10.687 7.871 1.00 97.25 87 SER A C 1
ATOM 693 O O . SER A 1 87 ? -9.303 -10.564 6.905 1.00 97.25 87 SER A O 1
ATOM 695 N N . PHE A 1 88 ? -9.634 -10.485 9.121 1.00 97.44 88 PHE A N 1
ATOM 696 C CA . PHE A 1 88 ? -8.242 -10.155 9.436 1.00 97.44 88 PHE A CA 1
ATOM 697 C C . PHE A 1 88 ? -7.248 -11.142 8.805 1.00 97.44 88 PHE A C 1
ATOM 699 O O . PHE A 1 88 ? -6.246 -10.722 8.226 1.00 97.44 88 PHE A O 1
ATOM 706 N N . ASP A 1 89 ? -7.521 -12.446 8.899 1.00 97.69 89 ASP 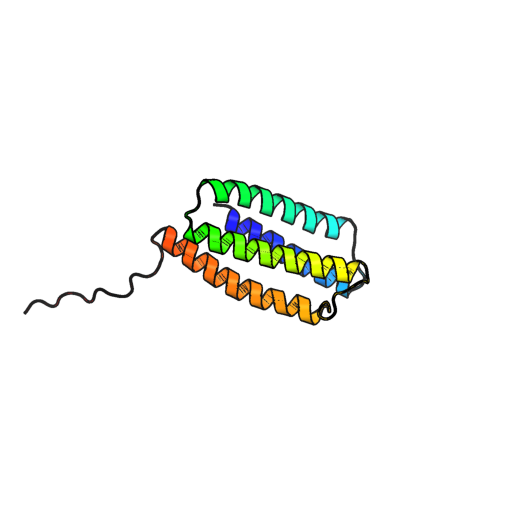A N 1
ATOM 707 C CA . ASP A 1 89 ? -6.619 -13.481 8.394 1.00 97.69 89 ASP A CA 1
ATOM 708 C C . ASP A 1 89 ? -6.531 -13.492 6.866 1.00 97.69 89 ASP A C 1
ATOM 710 O O . ASP A 1 89 ? -5.440 -13.667 6.318 1.00 97.69 89 ASP A O 1
ATOM 714 N N . GLU A 1 90 ? -7.645 -13.247 6.178 1.00 97.69 90 GLU A N 1
ATOM 715 C CA . GLU A 1 90 ? -7.693 -13.165 4.716 1.00 97.69 90 GLU A CA 1
ATOM 716 C C . GLU A 1 90 ? -6.946 -11.931 4.204 1.00 97.69 90 GLU A C 1
ATOM 718 O O . GLU A 1 90 ? -6.092 -12.041 3.324 1.00 97.69 90 GLU A O 1
ATOM 723 N N . ILE A 1 91 ? -7.166 -10.765 4.818 1.00 97.88 91 ILE A N 1
ATOM 724 C CA . ILE A 1 91 ? -6.420 -9.548 4.473 1.00 97.88 91 ILE A CA 1
ATOM 725 C C . ILE A 1 91 ? -4.930 -9.729 4.796 1.00 97.88 91 ILE A C 1
ATOM 727 O O . ILE A 1 91 ? -4.065 -9.321 4.021 1.00 97.88 91 ILE A O 1
ATOM 731 N N . ARG A 1 92 ? -4.586 -10.383 5.912 1.00 97.00 92 ARG A N 1
ATOM 732 C CA . ARG A 1 92 ? -3.192 -10.706 6.249 1.00 97.00 92 ARG A CA 1
ATOM 733 C C . ARG A 1 92 ? -2.546 -11.603 5.189 1.00 97.00 92 ARG A C 1
ATOM 735 O O . A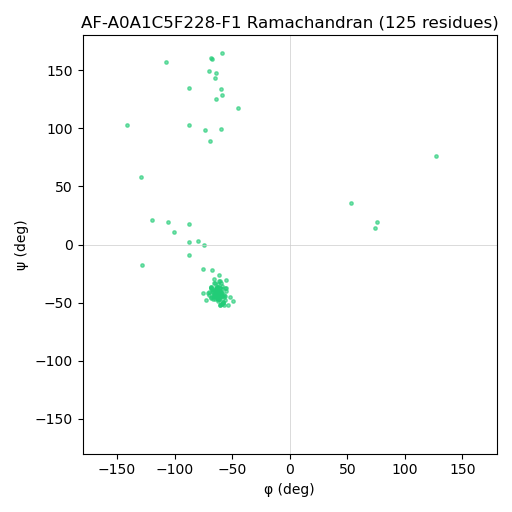RG A 1 92 ? -1.369 -11.404 4.879 1.00 97.00 92 ARG A O 1
ATOM 742 N N . ALA A 1 93 ? -3.285 -12.549 4.612 1.00 96.31 93 ALA A N 1
ATOM 743 C CA . ALA A 1 93 ? -2.794 -13.391 3.523 1.00 96.31 93 ALA A CA 1
ATOM 744 C C . ALA A 1 93 ? -2.490 -12.581 2.247 1.00 96.31 93 ALA A C 1
ATOM 746 O O . ALA A 1 93 ? -1.503 -12.871 1.565 1.00 96.31 93 ALA A O 1
ATOM 747 N N . ASP A 1 94 ? -3.236 -11.509 1.958 1.00 96.06 94 ASP A N 1
ATOM 748 C CA . ASP A 1 94 ? -2.911 -10.607 0.841 1.00 96.06 94 ASP A CA 1
ATOM 749 C C . ASP A 1 94 ? -1.517 -9.978 0.988 1.00 96.06 94 ASP A C 1
ATOM 751 O O . ASP A 1 94 ? -0.822 -9.768 -0.004 1.00 96.06 94 ASP A O 1
ATOM 755 N N . PHE A 1 95 ? -1.051 -9.697 2.210 1.00 95.62 95 PHE A N 1
ATOM 756 C CA . PHE A 1 95 ? 0.284 -9.121 2.420 1.00 95.62 95 PHE A CA 1
ATOM 757 C C . PHE A 1 95 ? 1.435 -10.064 2.068 1.00 95.62 95 PHE A C 1
ATOM 759 O O . PHE A 1 95 ? 2.552 -9.579 1.830 1.00 95.62 95 PHE A O 1
ATOM 766 N N . VAL A 1 96 ? 1.175 -11.374 2.052 1.00 93.00 96 VAL A N 1
ATOM 767 C CA . VAL A 1 96 ? 2.101 -12.389 1.537 1.00 93.00 96 VAL A CA 1
ATOM 768 C C . VAL A 1 96 ? 2.139 -12.302 0.013 1.00 93.00 96 VAL A C 1
ATOM 770 O O . VAL A 1 96 ? 3.213 -12.145 -0.558 1.00 93.00 96 VAL A O 1
ATOM 773 N N . GLN A 1 97 ? 0.980 -12.250 -0.643 1.00 92.81 97 GLN A N 1
ATOM 774 C CA . GLN A 1 97 ? 0.893 -12.091 -2.103 1.00 92.81 97 GLN A CA 1
ATOM 775 C C . GLN A 1 97 ? 1.502 -10.759 -2.582 1.00 92.81 97 GLN A C 1
ATOM 777 O O . GLN A 1 97 ? 2.181 -10.693 -3.609 1.00 92.81 97 GLN A O 1
ATOM 782 N N . LEU A 1 98 ? 1.332 -9.681 -1.806 1.00 94.38 98 LEU A N 1
ATOM 783 C CA . LEU A 1 98 ? 1.985 -8.393 -2.055 1.00 94.38 98 LEU A CA 1
ATOM 784 C C . LEU A 1 98 ? 3.514 -8.501 -2.024 1.00 94.38 98 LEU A C 1
ATOM 786 O O . LEU A 1 98 ? 4.181 -7.738 -2.718 1.00 94.38 98 LEU A O 1
ATOM 790 N N . TRP A 1 99 ? 4.080 -9.406 -1.220 1.00 92.62 99 TRP A N 1
ATOM 791 C CA . TRP A 1 99 ? 5.527 -9.616 -1.174 1.00 92.62 99 TRP A CA 1
ATOM 792 C C . TRP A 1 99 ? 6.053 -10.275 -2.454 1.00 92.62 99 TRP A C 1
ATOM 794 O O . TRP A 1 99 ? 7.047 -9.811 -3.012 1.00 92.62 99 TRP A O 1
ATOM 804 N N . GLU A 1 100 ? 5.360 -11.292 -2.960 1.00 92.12 100 GLU A N 1
ATOM 805 C CA . GLU A 1 100 ? 5.719 -11.968 -4.215 1.00 92.12 100 GLU A CA 1
ATOM 806 C C . GLU A 1 100 ? 5.625 -11.006 -5.407 1.00 92.12 100 GLU A C 1
ATOM 808 O O . GLU A 1 100 ? 6.552 -10.884 -6.211 1.00 92.12 100 GLU A O 1
ATOM 813 N N . ARG A 1 101 ? 4.543 -10.221 -5.476 1.00 93.50 101 ARG A N 1
ATOM 814 C CA . ARG A 1 101 ? 4.384 -9.186 -6.507 1.00 93.50 101 ARG A CA 1
ATOM 815 C C . ARG A 1 101 ? 5.497 -8.146 -6.453 1.00 93.50 101 ARG A C 1
ATOM 817 O O . ARG A 1 101 ? 6.021 -7.714 -7.477 1.00 93.50 101 ARG A O 1
ATOM 824 N N . TRP A 1 102 ? 5.868 -7.753 -5.244 1.00 92.62 102 TRP A N 1
ATOM 825 C CA . TRP A 1 102 ? 6.950 -6.815 -5.004 1.00 92.62 102 TRP A CA 1
ATOM 826 C C . TRP A 1 102 ? 8.307 -7.351 -5.483 1.00 92.62 102 TRP A C 1
ATOM 828 O O . TRP A 1 102 ? 9.114 -6.592 -6.021 1.00 92.62 102 TRP A O 1
ATOM 838 N N . GLU A 1 103 ? 8.574 -8.647 -5.324 1.00 92.94 103 GLU A N 1
ATOM 839 C CA . GLU A 1 103 ? 9.758 -9.301 -5.888 1.00 92.94 103 GLU A CA 1
ATOM 840 C C . GLU A 1 103 ? 9.788 -9.238 -7.417 1.00 92.94 103 GLU A C 1
ATOM 842 O O . GLU A 1 103 ? 10.807 -8.815 -7.973 1.00 92.94 103 GLU A O 1
ATOM 847 N N . GLY A 1 104 ? 8.669 -9.559 -8.074 1.00 93.19 104 GLY A N 1
ATOM 848 C CA . GLY A 1 104 ? 8.518 -9.460 -9.529 1.00 93.19 104 GLY A CA 1
ATOM 849 C C . GLY A 1 104 ? 8.746 -8.039 -10.049 1.00 93.19 104 GLY A C 1
ATOM 850 O O . GLY A 1 104 ? 9.614 -7.816 -10.895 1.00 93.19 104 GLY A O 1
ATOM 851 N N . MET A 1 105 ? 8.072 -7.052 -9.455 1.00 93.81 105 MET A N 1
ATOM 852 C CA . MET A 1 105 ? 8.235 -5.643 -9.819 1.00 93.81 105 MET A CA 1
ATOM 853 C C . MET A 1 105 ? 9.691 -5.176 -9.692 1.00 93.81 105 MET A C 1
ATOM 855 O O . MET A 1 105 ? 10.222 -4.523 -10.592 1.00 93.81 105 MET A O 1
ATOM 859 N N . ARG A 1 106 ? 10.381 -5.527 -8.596 1.00 93.19 106 ARG A N 1
ATOM 860 C CA . ARG A 1 106 ? 11.802 -5.176 -8.428 1.00 93.19 106 ARG A CA 1
ATOM 861 C C . ARG A 1 106 ? 12.684 -5.828 -9.486 1.00 93.19 106 ARG A C 1
ATOM 863 O O . ARG A 1 106 ? 13.672 -5.214 -9.883 1.00 93.19 106 ARG A O 1
ATOM 870 N N . ALA A 1 107 ? 12.383 -7.056 -9.905 1.00 94.25 107 ALA A N 1
ATOM 871 C CA . ALA A 1 107 ? 13.141 -7.725 -10.957 1.00 94.25 107 ALA A CA 1
ATOM 872 C C . ALA A 1 107 ? 13.017 -6.965 -12.286 1.00 94.25 107 ALA A C 1
ATOM 874 O O . ALA A 1 107 ? 14.040 -6.674 -12.905 1.00 94.25 107 ALA A O 1
ATOM 875 N N . VAL A 1 108 ? 11.801 -6.550 -12.656 1.00 95.06 108 VAL A N 1
ATOM 876 C CA . VAL A 1 108 ? 11.545 -5.736 -13.857 1.00 95.06 108 VAL A CA 1
ATOM 877 C C . VAL A 1 108 ? 12.251 -4.384 -13.771 1.00 95.06 108 VAL A C 1
ATOM 879 O O . VAL A 1 108 ? 12.995 -4.032 -14.680 1.00 95.06 108 VAL A O 1
ATOM 882 N N . MET A 1 109 ? 12.123 -3.664 -12.653 1.00 92.25 109 MET A N 1
ATOM 883 C CA . MET A 1 109 ? 12.826 -2.387 -12.451 1.00 92.25 109 MET A CA 1
ATOM 884 C C . MET A 1 109 ? 14.347 -2.528 -12.544 1.00 92.25 109 MET A C 1
ATOM 886 O O . MET A 1 109 ? 15.027 -1.649 -13.058 1.00 92.25 109 MET A O 1
ATOM 890 N N . ARG A 1 110 ? 14.916 -3.624 -12.031 1.00 93.50 110 ARG A N 1
ATOM 891 C CA . ARG A 1 110 ? 16.358 -3.873 -12.141 1.00 93.50 110 ARG A CA 1
ATOM 892 C C . ARG A 1 110 ? 16.763 -4.201 -13.571 1.00 93.50 110 ARG A C 1
ATOM 894 O O . ARG A 1 110 ? 17.803 -3.719 -14.002 1.00 93.50 110 ARG A O 1
ATOM 901 N N . ALA A 1 111 ? 15.972 -4.994 -14.290 1.00 93.81 111 ALA A N 1
ATOM 902 C CA . ALA A 1 111 ? 16.218 -5.295 -15.696 1.00 93.81 111 ALA A CA 1
ATOM 903 C C . ALA A 1 111 ? 16.162 -4.030 -16.567 1.00 93.81 111 ALA A C 1
ATOM 905 O O . ALA A 1 111 ? 17.042 -3.842 -17.400 1.00 93.81 111 ALA A O 1
ATOM 906 N N . ASP A 1 112 ? 15.208 -3.135 -16.303 1.00 92.00 112 ASP A N 1
ATOM 907 C CA . ASP A 1 112 ? 15.069 -1.830 -16.967 1.00 92.00 112 ASP A CA 1
ATOM 908 C C . ASP A 1 112 ? 16.319 -0.946 -16.801 1.00 92.00 112 ASP A C 1
ATOM 910 O O . ASP A 1 112 ? 16.755 -0.277 -17.733 1.00 92.00 112 ASP A O 1
ATOM 914 N N . LEU A 1 113 ? 16.975 -1.028 -15.639 1.00 90.94 113 LEU A N 1
ATOM 915 C CA . LEU A 1 113 ? 18.251 -0.355 -15.358 1.00 90.94 113 LEU A CA 1
ATOM 916 C C . LEU A 1 113 ? 19.482 -1.087 -15.930 1.00 90.94 113 LEU A C 1
ATOM 918 O O . LEU A 1 113 ? 20.610 -0.683 -15.649 1.00 90.94 113 LEU A O 1
ATOM 922 N N . GLY A 1 114 ? 19.303 -2.195 -16.655 1.00 92.25 114 GLY A N 1
ATOM 923 C CA . GLY A 1 114 ? 20.396 -3.046 -17.140 1.00 92.25 114 GLY A CA 1
ATOM 924 C C . GLY A 1 114 ? 21.061 -3.908 -16.056 1.00 92.25 114 GLY A C 1
ATOM 925 O O . GLY A 1 114 ? 22.140 -4.451 -16.267 1.00 92.25 114 GLY A O 1
ATOM 926 N N . LEU A 1 115 ? 20.433 -4.045 -14.883 1.00 87.44 115 LEU A N 1
ATOM 927 C CA . LEU A 1 115 ? 20.930 -4.801 -13.721 1.00 87.44 115 LEU A CA 1
ATOM 928 C C . LEU A 1 115 ? 20.281 -6.195 -13.584 1.00 87.44 115 LEU A C 1
ATOM 930 O O . LEU A 1 115 ? 20.406 -6.839 -12.533 1.00 87.44 115 LEU A O 1
ATOM 934 N N . GLY A 1 116 ? 19.544 -6.633 -14.609 1.00 69.88 116 GLY A N 1
ATOM 935 C CA . GLY A 1 116 ? 18.949 -7.965 -14.727 1.00 69.88 116 GLY A CA 1
ATOM 936 C C . GLY A 1 116 ? 19.935 -8.951 -15.355 1.00 69.88 116 GLY A C 1
ATOM 937 O O . GLY A 1 116 ? 20.615 -8.623 -16.318 1.00 69.88 116 GLY A O 1
ATOM 938 N N . SER A 1 117 ? 20.039 -10.143 -14.773 1.00 57.81 117 SER A N 1
ATOM 939 C CA . SER A 1 117 ? 20.992 -11.198 -15.133 1.00 57.81 117 SER A CA 1
ATOM 940 C C . SER A 1 117 ? 21.123 -11.448 -16.645 1.00 57.81 117 SER A C 1
ATOM 942 O O . SER A 1 117 ? 20.192 -11.953 -17.269 1.00 57.81 117 SER A O 1
ATOM 944 N N . VAL A 1 118 ? 22.324 -11.229 -17.192 1.00 50.53 118 VAL A N 1
ATOM 945 C CA . VAL A 1 118 ? 22.790 -11.881 -18.424 1.00 50.53 118 VAL A CA 1
ATOM 946 C C . VAL A 1 118 ? 23.010 -13.360 -18.095 1.00 50.53 118 VAL A C 1
ATOM 948 O O . VAL A 1 118 ? 24.089 -13.757 -17.662 1.00 50.53 118 VAL A O 1
ATOM 951 N N . VAL A 1 119 ? 21.976 -14.192 -18.238 1.00 55.41 119 VAL A N 1
ATOM 952 C CA . VAL A 1 119 ? 22.205 -15.634 -18.398 1.00 55.41 119 VAL A CA 1
ATOM 953 C C . VAL A 1 119 ? 22.401 -15.891 -19.885 1.00 55.41 119 VAL A C 1
ATOM 955 O O . VAL A 1 119 ? 21.428 -15.944 -20.630 1.00 55.41 119 VAL A O 1
ATOM 958 N N . GLY A 1 120 ? 23.657 -16.077 -20.292 1.00 52.28 120 GLY A N 1
ATOM 959 C CA . GLY A 1 120 ? 23.981 -16.815 -21.510 1.00 52.28 120 GLY A CA 1
ATOM 960 C C . GLY A 1 120 ? 24.874 -16.098 -22.513 1.00 52.28 120 GLY A C 1
ATOM 961 O O . GLY A 1 120 ? 24.413 -15.747 -23.588 1.00 52.28 120 GLY A O 1
ATOM 962 N N . GLU A 1 121 ? 26.172 -16.033 -22.229 1.00 42.81 121 GLU A N 1
ATOM 963 C CA . GLU A 1 121 ? 27.154 -16.287 -23.285 1.00 42.81 121 GLU A CA 1
ATOM 964 C C . GLU A 1 121 ? 28.315 -17.088 -22.673 1.00 42.81 121 GLU A C 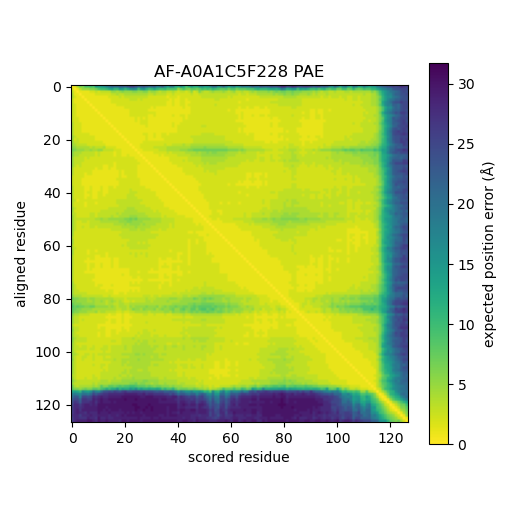1
ATOM 966 O O . GLU A 1 121 ? 29.095 -16.542 -21.887 1.00 42.81 121 GLU A O 1
ATOM 971 N N . PRO A 1 122 ? 28.397 -18.416 -22.898 1.00 52.38 122 PRO A N 1
ATOM 972 C CA . PRO A 1 122 ? 29.590 -19.162 -22.524 1.00 52.38 122 PRO A CA 1
ATOM 973 C C . PRO A 1 122 ? 30.769 -18.668 -23.377 1.00 52.38 122 PRO A C 1
ATOM 975 O O . PRO A 1 122 ? 30.575 -18.361 -24.555 1.00 52.38 122 PRO A O 1
ATOM 978 N N . PRO A 1 123 ? 31.991 -18.591 -22.818 1.00 45.88 123 PRO A N 1
ATOM 979 C CA . PRO A 1 123 ? 33.146 -18.133 -23.573 1.00 45.88 123 PRO A CA 1
ATOM 980 C C . PRO A 1 123 ? 33.353 -19.045 -24.781 1.00 45.88 123 PRO A C 1
ATOM 982 O O . PRO A 1 123 ? 33.408 -20.269 -24.642 1.00 45.88 123 PRO A O 1
ATOM 985 N N . ALA A 1 124 ? 33.472 -18.441 -25.964 1.00 55.22 124 ALA A N 1
ATOM 986 C CA . ALA A 1 124 ? 33.906 -19.132 -27.165 1.00 55.22 124 ALA A CA 1
ATOM 987 C C . ALA A 1 124 ? 35.308 -19.704 -26.912 1.00 55.22 124 ALA A C 1
ATOM 989 O O . ALA A 1 124 ? 36.311 -18.992 -26.971 1.00 55.22 124 ALA A O 1
ATOM 990 N N . ILE A 1 125 ? 35.376 -20.996 -26.591 1.00 60.81 125 ILE A N 1
ATOM 991 C CA . ILE A 1 125 ? 36.627 -21.741 -26.643 1.00 60.81 125 ILE A CA 1
ATOM 992 C C . ILE A 1 125 ? 36.902 -21.960 -28.129 1.00 60.81 125 ILE A C 1
ATOM 994 O O . ILE A 1 125 ? 36.289 -22.813 -28.768 1.00 60.81 125 ILE A O 1
ATOM 998 N N . GLY A 1 126 ? 37.764 -21.106 -28.681 1.00 59.06 126 GLY A N 1
ATOM 999 C CA . GLY A 1 126 ? 38.327 -21.282 -30.013 1.00 59.06 126 GLY A CA 1
ATOM 1000 C C . GLY A 1 126 ? 39.107 -22.594 -30.090 1.00 59.06 126 GLY A C 1
ATOM 1001 O O . GLY A 1 126 ? 39.862 -22.920 -29.172 1.00 59.06 126 GLY A O 1
ATOM 1002 N N . LEU A 1 127 ? 38.861 -23.335 -31.172 1.00 49.28 127 LEU A N 1
ATOM 1003 C CA . LEU A 1 127 ? 39.653 -24.480 -31.625 1.00 49.28 127 LEU A CA 1
ATOM 1004 C C . LEU A 1 127 ? 41.008 -24.027 -32.177 1.00 49.28 127 LEU A C 1
ATOM 1006 O O . LEU A 1 127 ? 41.040 -22.956 -32.826 1.00 49.28 127 LEU A O 1
#

Solvent-accessible surface area (backbone atoms only — not comparable to full-atom values): 7181 Å² total; per-residue (Å²): 134,60,49,72,56,32,51,50,49,28,52,50,34,50,54,53,44,49,52,28,45,75,65,76,60,72,46,74,65,57,54,47,52,37,53,50,30,46,51,52,28,52,54,44,44,58,59,43,67,77,72,54,52,72,74,44,44,56,38,51,55,52,51,52,53,51,52,52,51,51,51,51,38,47,50,28,38,63,74,74,56,46,55,100,71,27,47,72,70,52,54,54,51,49,58,54,55,52,49,56,53,49,53,52,37,50,50,50,49,32,38,75,72,70,70,44,83,86,83,81,78,79,81,83,78,78,129

Secondary structure (DSSP, 8-state):
--HHHHHHHHHHHHHHHHHHHHTT---HHHHHHHHHHHHHHHHHHHHHHTTS-HHHHHHHHHHHHHHHHHHHHHHHHHTT---TT-SHHHHHHHHHHHHHHHHHHHHHHHHHTT-S-----------

pLDDT: mean 91.35, std 12.81, range [42.81, 98.5]

Nearest PDB structures (foldseek):
  5xsj-assembly1_L  TM=6.525E-01  e=7.662E-02  Clostridium beijerinckii NCIMB 8052
  4akk-assembly1_B  TM=6.666E-01  e=6.382E-01  Klebsiella oxytoca
  5w93-assembly3_C  TM=6.209E-01  e=4.958E-01  Mus musculus
  8r5s-assembly1_B  TM=3.769E-01  e=2.622E+00  unidentified

Mean predicted aligned error: 5.95 Å

Foldseek 3Di:
DCLLVLLVQLLVLLLVLLVCLVVVNDDPVSVVSNVVSLVSNVVVLVVCVVPPDPQLVVLSVVLNVLSVVLVVLSVCSSVVRHDPQSDSVSSVVSSVVSVVSSVVSVLSVCVSVVNHDPDDDDDPPDD

Sequence (127 aa):
MQVNASFRRYRTQLMNFLWSVHKEAVTPDERELVEEARRDHHSVLAEAQMVASAAVLVELDGMTNALSRVYRRIMCLEEGNPDPDGSFDEIRADFVQLWERWEGMRAVMRADLGLGSVVGEPPAIGL